Protein AF-A0A949XFU9-F1 (afdb_monomer_lite)

Sequence (135 aa):
MKSGKKKPRFNAGATTTGFVAQILEDKYSVMQNFADLHMNDIAELLTIGMAESVESLMQGAPPSLKPFGQPESEIGQLFRTYLDQSEIRQTGQPGVPTEAALKGVNHRLKNKRGPVRPDFIDTGLYQASFRAWID

pLDDT: mean 85.82, std 14.59, range [39.97, 96.81]

Radius of gyration: 18.94 Å; chains: 1; bounding box: 59×38×50 Å

Secondary structure (DSSP, 8-state):
------PPP---S---HHHHHHHHHHHH-HHHHHHHHHHHHHHHHHHHHHHHHHHHHHTTPPPPS-TTHHHHHHHHHHHHHHHHTTGGGGGT-TT-S-HHHHTT--TTSSS---S---TT-SSSHHHHH--S---

Structure (mmCIF, N/CA/C/O backbone):
data_AF-A0A949XFU9-F1
#
_entry.id   AF-A0A949XFU9-F1
#
loop_
_atom_site.group_PDB
_atom_site.id
_atom_site.type_symbol
_atom_site.label_atom_id
_atom_site.label_alt_id
_atom_site.label_comp_id
_atom_site.label_asym_id
_atom_site.label_entity_id
_atom_site.label_seq_id
_atom_site.pdbx_PDB_ins_code
_atom_site.Cartn_x
_atom_site.Cartn_y
_atom_site.Cartn_z
_atom_site.occupancy
_atom_site.B_iso_or_equiv
_atom_site.auth_seq_id
_atom_site.auth_comp_id
_atom_site.auth_asym_id
_atom_site.auth_atom_id
_atom_site.pdbx_PDB_model_num
ATOM 1 N N . MET A 1 1 ? -31.786 -27.684 3.731 1.00 39.97 1 MET A N 1
ATOM 2 C CA . MET A 1 1 ? -30.564 -28.054 4.483 1.00 39.97 1 MET A CA 1
ATOM 3 C C . MET A 1 1 ? -29.595 -26.879 4.422 1.00 39.97 1 MET A C 1
ATOM 5 O O . MET A 1 1 ? -29.191 -26.505 3.330 1.00 39.97 1 MET A O 1
ATOM 9 N N . LYS A 1 2 ? -29.302 -26.215 5.549 1.00 40.72 2 LYS A N 1
ATOM 10 C CA . LYS A 1 2 ? -28.376 -25.069 5.585 1.00 40.72 2 LYS A CA 1
ATOM 11 C C . LYS A 1 2 ? -26.941 -25.599 5.631 1.00 40.72 2 LYS A C 1
ATOM 13 O O . LYS A 1 2 ? -26.508 -26.100 6.663 1.00 40.72 2 LYS A O 1
ATOM 18 N N . SER A 1 3 ? -26.228 -25.515 4.509 1.00 43.75 3 SER A N 1
ATOM 19 C CA . SER A 1 3 ? -24.787 -25.776 4.449 1.00 43.75 3 SER A CA 1
ATOM 20 C C . SER A 1 3 ? -24.060 -24.641 5.173 1.00 43.75 3 SER A C 1
ATOM 22 O O . SER A 1 3 ? -23.903 -23.538 4.650 1.00 43.75 3 SER A O 1
ATOM 24 N N . GLY A 1 4 ? -23.698 -24.879 6.433 1.00 43.66 4 GLY A N 1
ATOM 25 C CA . GLY A 1 4 ? -22.852 -23.975 7.197 1.00 43.66 4 GLY A CA 1
ATOM 26 C C . GLY A 1 4 ? -21.443 -24.009 6.619 1.00 43.66 4 GLY A C 1
ATOM 27 O O . GLY A 1 4 ? -20.730 -24.995 6.803 1.00 43.66 4 GLY A O 1
ATOM 28 N N . LYS A 1 5 ? -21.043 -22.936 5.926 1.00 48.84 5 LYS A N 1
ATOM 29 C CA . LYS A 1 5 ? -19.648 -22.701 5.532 1.00 48.84 5 LYS A CA 1
ATOM 30 C C . LYS A 1 5 ? -18.775 -22.858 6.782 1.00 48.84 5 LYS A C 1
ATOM 32 O O . LYS A 1 5 ? -18.916 -22.094 7.739 1.00 48.84 5 LYS A O 1
ATOM 37 N N . LYS A 1 6 ? -17.927 -23.892 6.808 1.00 45.38 6 LYS A N 1
ATOM 38 C CA . LYS A 1 6 ? -16.999 -24.152 7.914 1.00 45.38 6 LYS A CA 1
ATOM 39 C C . LYS A 1 6 ? -16.079 -22.940 8.050 1.00 45.38 6 LYS A C 1
ATOM 41 O O . LYS A 1 6 ? -15.294 -22.663 7.151 1.00 45.38 6 LYS A O 1
ATOM 46 N N . LYS A 1 7 ? -16.190 -22.220 9.171 1.00 54.06 7 LYS A N 1
ATOM 47 C CA . LYS A 1 7 ? -15.216 -21.192 9.555 1.00 54.06 7 LYS A CA 1
ATOM 48 C C . LYS A 1 7 ? -13.837 -21.864 9.660 1.00 54.06 7 LYS A C 1
ATOM 50 O O . LYS A 1 7 ? -13.769 -22.942 10.263 1.00 54.06 7 LYS A O 1
ATOM 55 N N . PRO A 1 8 ? -12.770 -21.290 9.081 1.00 49.25 8 PRO A N 1
ATOM 56 C CA . PRO A 1 8 ? -11.442 -21.884 9.166 1.00 49.25 8 PRO A CA 1
ATOM 57 C C . PRO A 1 8 ? -11.036 -22.027 10.639 1.00 49.25 8 PRO A C 1
ATOM 59 O O . PRO A 1 8 ? -11.244 -21.123 11.451 1.00 49.25 8 PRO A O 1
ATOM 62 N N . ARG A 1 9 ? -10.535 -23.214 10.997 1.00 49.28 9 ARG A N 1
ATOM 63 C CA . ARG A 1 9 ? -10.075 -23.537 12.351 1.00 49.28 9 ARG A CA 1
ATOM 64 C C . ARG A 1 9 ? -8.777 -22.777 12.623 1.00 49.28 9 ARG A C 1
ATOM 66 O O . ARG A 1 9 ? -7.814 -22.924 11.880 1.00 49.28 9 ARG A O 1
ATOM 73 N N . PHE A 1 10 ? -8.765 -21.988 13.694 1.00 52.62 10 PHE A N 1
ATOM 74 C CA . PHE A 1 10 ? -7.577 -21.308 14.201 1.00 52.62 10 PHE A CA 1
ATOM 75 C C . PHE A 1 10 ? -6.601 -22.345 14.771 1.00 52.62 10 PHE A C 1
ATOM 77 O O . PHE A 1 10 ? -6.808 -22.838 15.877 1.00 52.62 10 PHE A O 1
ATOM 84 N N . ASN A 1 11 ? -5.545 -22.679 14.029 1.00 47.88 11 ASN A N 1
ATOM 85 C CA . ASN A 1 11 ? -4.364 -23.297 14.621 1.00 47.88 11 ASN A CA 1
ATOM 86 C C . ASN A 1 11 ? -3.481 -22.176 15.167 1.00 47.88 11 ASN A C 1
ATOM 88 O O . ASN A 1 11 ? -3.058 -21.301 14.418 1.00 47.88 11 ASN A O 1
ATOM 92 N N . ALA A 1 12 ? -3.208 -22.213 16.470 1.00 45.56 12 ALA A N 1
ATOM 93 C CA . ALA A 1 12 ? -2.303 -21.309 17.176 1.00 45.56 12 ALA A CA 1
ATOM 94 C C . ALA A 1 12 ? -0.821 -21.597 16.841 1.00 45.56 12 ALA A C 1
ATOM 96 O O . ALA A 1 12 ? 0.011 -21.750 17.730 1.00 45.56 12 ALA A O 1
ATOM 97 N N . GLY A 1 13 ? -0.495 -21.713 15.552 1.00 46.84 13 GLY A N 1
ATOM 98 C CA . GLY A 1 13 ? 0.863 -21.532 15.045 1.00 46.84 13 GLY A CA 1
ATOM 99 C C . GLY A 1 13 ? 1.064 -20.041 14.800 1.00 46.84 13 GLY A C 1
ATOM 100 O O . GLY A 1 13 ? 0.134 -19.388 14.334 1.00 46.84 13 GLY A O 1
ATOM 101 N N . ALA A 1 14 ? 2.220 -19.497 15.187 1.00 56.22 14 ALA A N 1
ATOM 102 C CA . ALA A 1 14 ? 2.518 -18.064 15.179 1.00 56.22 14 ALA A CA 1
ATOM 103 C C . ALA A 1 14 ? 1.903 -17.347 13.965 1.00 56.22 14 ALA A C 1
ATOM 105 O O . ALA A 1 14 ? 2.253 -17.646 12.827 1.00 56.22 14 ALA A O 1
ATOM 106 N N . THR A 1 15 ? 0.966 -16.430 14.215 1.00 70.56 15 THR A N 1
ATOM 107 C CA . THR A 1 15 ? 0.339 -15.592 13.190 1.00 70.56 15 THR A CA 1
ATOM 108 C C . THR A 1 15 ? 1.436 -14.862 12.415 1.00 70.56 15 THR A C 1
ATOM 110 O O . THR A 1 15 ? 1.989 -13.876 12.901 1.00 70.56 15 THR A O 1
ATOM 113 N N . THR A 1 16 ? 1.800 -15.373 11.238 1.00 85.50 16 THR A N 1
ATOM 114 C CA . THR A 1 16 ? 2.821 -14.759 10.387 1.00 85.50 16 THR A CA 1
ATOM 115 C C . THR A 1 16 ? 2.231 -13.563 9.651 1.00 85.50 16 THR A C 1
ATOM 117 O O . THR A 1 16 ? 1.020 -13.475 9.442 1.00 85.50 16 THR A O 1
ATOM 120 N N . THR A 1 17 ? 3.082 -12.638 9.215 1.00 85.38 17 THR A N 1
ATOM 121 C CA . THR A 1 17 ? 2.664 -11.499 8.385 1.00 85.38 17 THR A CA 1
ATOM 122 C C . THR A 1 17 ? 2.014 -11.943 7.079 1.00 85.38 17 THR A C 1
ATOM 124 O O . THR A 1 17 ? 1.006 -11.362 6.690 1.00 85.38 17 THR A O 1
ATOM 127 N N . GLY A 1 18 ? 2.504 -13.024 6.465 1.00 85.62 18 GLY A N 1
ATOM 128 C CA . GLY A 1 18 ? 1.859 -13.639 5.301 1.00 85.62 18 GLY A CA 1
ATOM 129 C C . GLY A 1 18 ? 0.458 -14.184 5.606 1.00 85.62 18 GLY A C 1
ATOM 130 O O . GLY A 1 18 ? -0.473 -13.954 4.842 1.00 85.62 18 GLY A O 1
ATOM 1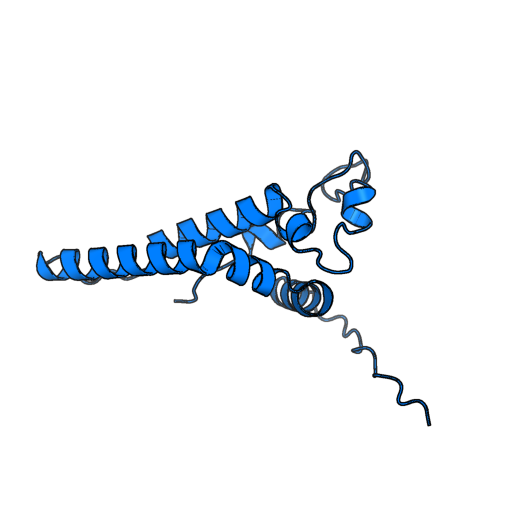31 N N . PHE A 1 19 ? 0.261 -14.834 6.758 1.00 86.94 19 PHE A N 1
ATOM 132 C CA . PHE A 1 19 ? -1.067 -15.314 7.157 1.00 86.94 19 PHE A CA 1
ATOM 133 C C . PHE A 1 19 ? -2.044 -14.162 7.435 1.00 86.94 19 PHE A C 1
ATOM 135 O O . PHE A 1 19 ? -3.217 -14.236 7.072 1.00 86.94 19 PHE A O 1
ATOM 142 N N . VAL A 1 20 ? -1.564 -13.069 8.037 1.00 86.88 20 VAL A N 1
ATOM 143 C CA . VAL A 1 20 ? -2.363 -11.844 8.198 1.00 86.88 20 VAL A CA 1
ATOM 144 C C . VAL A 1 20 ? -2.732 -11.256 6.841 1.00 86.88 20 VAL A C 1
ATOM 146 O O . VAL A 1 20 ? -3.892 -10.899 6.655 1.00 86.88 20 VAL A O 1
ATOM 149 N N . ALA A 1 21 ? -1.791 -11.195 5.895 1.00 89.12 21 ALA A N 1
ATOM 150 C CA . ALA A 1 21 ? -2.059 -10.714 4.543 1.00 89.12 21 ALA A CA 1
ATOM 151 C C . ALA A 1 21 ? -3.171 -11.530 3.868 1.00 89.12 21 ALA A C 1
ATOM 153 O O . ALA A 1 21 ? -4.111 -10.938 3.350 1.00 89.12 21 ALA A O 1
ATOM 154 N N . GLN A 1 22 ? -3.147 -12.863 3.989 1.00 91.50 22 GLN A N 1
ATOM 155 C CA . GLN A 1 22 ? -4.223 -13.714 3.469 1.00 91.50 22 GLN A CA 1
ATOM 156 C C . GLN A 1 22 ? -5.581 -13.390 4.108 1.00 91.50 22 GLN A C 1
ATOM 158 O O . GLN A 1 22 ? -6.581 -13.271 3.411 1.00 91.50 22 GLN A O 1
ATOM 163 N N . ILE A 1 23 ? -5.633 -13.196 5.431 1.00 91.88 23 ILE A N 1
ATOM 164 C CA . ILE A 1 23 ? -6.881 -12.822 6.118 1.00 91.88 23 ILE A CA 1
ATOM 165 C C . ILE A 1 23 ? -7.406 -11.471 5.623 1.00 91.88 23 ILE A C 1
ATOM 167 O O . ILE A 1 23 ? -8.622 -11.286 5.526 1.00 91.88 23 ILE A O 1
ATOM 171 N N . LEU A 1 24 ? -6.510 -10.509 5.401 1.00 92.75 24 LEU A N 1
ATOM 172 C CA . LEU A 1 24 ? -6.880 -9.186 4.911 1.00 92.75 24 LEU A CA 1
ATOM 173 C C . LEU A 1 24 ? -7.379 -9.254 3.470 1.00 92.75 24 LEU A C 1
ATOM 175 O O . LEU A 1 24 ? -8.380 -8.612 3.161 1.00 92.75 24 LEU A O 1
ATOM 179 N N . GLU A 1 25 ? -6.756 -10.078 2.636 1.00 93.69 25 GLU A N 1
ATOM 180 C CA . GLU A 1 25 ? -7.193 -10.313 1.264 1.00 93.69 25 GLU A CA 1
ATOM 181 C C . GLU A 1 25 ? -8.567 -10.991 1.213 1.00 93.69 25 GLU A C 1
ATOM 183 O O . GLU A 1 25 ? -9.492 -10.469 0.599 1.00 93.69 25 GLU A O 1
ATOM 188 N N . ASP A 1 26 ? -8.764 -12.074 1.966 1.00 94.19 26 ASP A N 1
ATOM 189 C CA . ASP A 1 26 ? -10.032 -12.815 1.984 1.00 94.19 26 ASP A CA 1
ATOM 190 C C . ASP A 1 26 ? -11.223 -11.965 2.466 1.00 94.19 26 ASP A C 1
ATOM 192 O O . ASP A 1 26 ? -12.378 -12.251 2.141 1.00 94.19 26 ASP A O 1
ATOM 196 N N . LYS A 1 27 ? -10.968 -10.960 3.314 1.00 93.88 27 LYS A N 1
ATOM 197 C CA . LYS A 1 27 ? -12.016 -10.138 3.940 1.00 93.88 27 LYS A CA 1
ATOM 198 C C . LYS A 1 27 ? -12.239 -8.801 3.258 1.00 93.88 27 LYS A C 1
ATOM 200 O O . LYS A 1 27 ? -13.374 -8.330 3.227 1.00 93.88 27 LYS A O 1
ATOM 205 N N . TYR A 1 28 ? -11.165 -8.172 2.807 1.00 95.56 28 TYR A N 1
ATOM 206 C CA . TYR A 1 28 ? -11.175 -6.788 2.351 1.00 95.56 28 TYR A CA 1
ATOM 207 C C . TYR A 1 28 ? -10.501 -6.616 0.993 1.00 95.56 28 TYR A C 1
ATOM 209 O O . TYR A 1 28 ? -10.448 -5.494 0.508 1.00 95.56 28 TYR A O 1
ATOM 217 N N . SER A 1 29 ? -9.976 -7.686 0.394 1.00 95.50 29 SER A N 1
ATOM 218 C CA . SER A 1 29 ? -9.350 -7.651 -0.928 1.00 95.50 29 SER A CA 1
ATOM 219 C C . SER A 1 29 ? -8.305 -6.535 -1.048 1.00 95.50 29 SER A C 1
ATOM 221 O O . SER A 1 29 ? -8.305 -5.766 -2.005 1.00 95.50 29 SER A O 1
ATOM 223 N N . VAL A 1 30 ? -7.485 -6.351 -0.004 1.00 94.94 30 VAL A N 1
ATOM 224 C CA . VAL A 1 30 ? -6.619 -5.169 0.141 1.00 94.94 30 VAL A CA 1
ATOM 225 C C . VAL A 1 30 ? -5.603 -5.078 -0.992 1.00 94.94 30 VAL A C 1
ATOM 227 O O . VAL A 1 30 ? -5.384 -3.979 -1.504 1.00 94.94 30 VAL A O 1
ATOM 230 N N . MET A 1 31 ? -4.995 -6.207 -1.365 1.00 93.06 31 MET A N 1
ATOM 231 C CA . MET A 1 31 ? -4.004 -6.276 -2.437 1.00 93.06 31 MET A CA 1
ATOM 232 C C . MET A 1 31 ? -4.667 -6.200 -3.805 1.00 93.06 31 MET A C 1
ATOM 234 O O . MET A 1 31 ? -4.140 -5.511 -4.670 1.00 93.06 31 MET A O 1
ATOM 238 N N . GLN A 1 32 ? -5.823 -6.844 -3.994 1.00 94.44 32 GLN A N 1
ATOM 239 C CA . GLN A 1 32 ? -6.575 -6.729 -5.245 1.00 94.44 32 GLN A CA 1
ATOM 240 C C . GLN A 1 32 ? -6.976 -5.273 -5.517 1.00 94.44 32 GLN A C 1
ATOM 242 O O . GLN A 1 32 ? -6.683 -4.754 -6.584 1.00 94.44 32 GLN A O 1
ATOM 247 N N . ASN A 1 33 ? -7.557 -4.583 -4.529 1.00 96.62 33 ASN A N 1
ATOM 248 C CA . ASN A 1 33 ? -7.923 -3.170 -4.665 1.00 96.62 33 ASN A CA 1
ATOM 249 C C . ASN A 1 33 ? -6.699 -2.283 -4.943 1.00 96.62 33 ASN A C 1
ATOM 251 O O . ASN A 1 33 ? -6.776 -1.378 -5.766 1.00 96.62 33 ASN A O 1
ATOM 255 N N . PHE A 1 34 ? -5.565 -2.551 -4.286 1.00 96.31 34 PHE A N 1
ATOM 256 C CA . PHE A 1 34 ? -4.312 -1.850 -4.573 1.00 96.31 34 PHE A CA 1
ATOM 257 C C . PHE A 1 34 ? -3.866 -2.063 -6.025 1.00 96.31 34 PHE A C 1
ATOM 259 O O . PHE A 1 34 ? -3.569 -1.097 -6.725 1.00 96.31 34 PHE A O 1
ATOM 266 N N . ALA A 1 35 ? -3.839 -3.319 -6.475 1.00 94.50 35 ALA A N 1
ATOM 267 C CA . ALA A 1 35 ? -3.437 -3.667 -7.828 1.00 94.50 35 ALA A CA 1
ATOM 268 C C . ALA A 1 35 ? -4.374 -3.038 -8.862 1.00 94.50 35 ALA A C 1
ATOM 270 O O . ALA A 1 35 ? -3.890 -2.486 -9.837 1.00 94.50 35 ALA A O 1
ATOM 271 N N . ASP A 1 36 ? -5.686 -3.059 -8.636 1.00 95.56 36 ASP A N 1
ATOM 272 C CA . ASP A 1 36 ? -6.665 -2.483 -9.560 1.00 95.56 36 ASP A CA 1
ATOM 273 C C . ASP A 1 36 ? -6.536 -0.957 -9.670 1.00 95.56 36 ASP A C 1
ATOM 275 O O . ASP A 1 36 ? -6.643 -0.410 -10.768 1.00 95.56 36 ASP A O 1
ATOM 279 N N . LEU A 1 37 ? -6.272 -0.267 -8.555 1.00 96.31 37 LEU A N 1
ATOM 280 C CA . LEU A 1 37 ? -6.106 1.189 -8.538 1.00 96.31 37 LEU A CA 1
ATOM 281 C C . LEU A 1 37 ? -4.788 1.645 -9.173 1.00 96.31 37 LEU A C 1
ATOM 283 O O . LEU A 1 37 ? -4.776 2.654 -9.875 1.00 96.31 37 LEU A O 1
ATOM 287 N N . HIS A 1 38 ? -3.702 0.899 -8.960 1.00 96.62 38 HIS A N 1
ATOM 288 C CA . HIS A 1 38 ? -2.354 1.285 -9.391 1.00 96.62 38 HIS A CA 1
ATOM 289 C C . HIS A 1 38 ? -1.792 0.420 -10.521 1.00 96.62 38 HIS A C 1
ATOM 291 O O . HIS A 1 38 ? -0.594 0.476 -10.788 1.00 96.62 38 HIS A O 1
ATOM 297 N N . MET A 1 39 ? -2.613 -0.382 -11.209 1.00 94.75 39 MET A N 1
ATOM 298 C CA . MET A 1 39 ? -2.133 -1.305 -12.251 1.00 94.75 39 MET A CA 1
ATOM 299 C C . MET A 1 39 ? -1.318 -0.577 -13.322 1.00 94.75 39 MET A C 1
ATOM 301 O O . MET A 1 39 ? -0.281 -1.071 -13.755 1.00 94.75 39 MET A O 1
ATOM 305 N N . ASN A 1 40 ? -1.785 0.605 -13.732 1.00 96.38 40 ASN A N 1
ATOM 306 C CA . ASN A 1 40 ? -1.114 1.409 -14.748 1.00 96.38 40 ASN A CA 1
ATOM 307 C C . ASN A 1 40 ? 0.238 1.926 -14.243 1.00 96.38 40 ASN A C 1
ATOM 309 O O . ASN A 1 40 ? 1.232 1.764 -14.944 1.00 96.38 40 ASN A O 1
ATOM 313 N N . ASP A 1 41 ? 0.288 2.455 -13.016 1.00 96.06 41 ASP A N 1
ATOM 314 C CA . ASP A 1 41 ? 1.527 2.937 -12.395 1.00 96.06 41 ASP A CA 1
ATOM 315 C C . ASP A 1 41 ? 2.539 1.789 -12.255 1.00 96.06 41 ASP A C 1
ATOM 317 O O . ASP A 1 41 ? 3.704 1.914 -12.620 1.00 96.06 41 ASP A O 1
ATOM 321 N N . ILE A 1 42 ? 2.083 0.625 -11.782 1.00 94.31 42 ILE A N 1
ATOM 322 C CA . ILE A 1 42 ? 2.910 -0.578 -11.633 1.00 94.31 42 ILE A CA 1
ATOM 323 C C . ILE A 1 42 ? 3.455 -1.027 -12.995 1.00 94.31 42 ILE A C 1
ATOM 325 O O . ILE A 1 42 ? 4.644 -1.330 -13.114 1.00 94.31 42 ILE A O 1
ATOM 329 N N . ALA A 1 43 ? 2.607 -1.073 -14.025 1.00 93.75 43 ALA A N 1
ATOM 330 C CA . ALA A 1 43 ? 3.013 -1.474 -15.367 1.00 93.75 43 ALA A CA 1
ATOM 331 C C . ALA A 1 43 ? 4.039 -0.504 -15.970 1.00 93.75 43 ALA A C 1
ATOM 333 O O . ALA A 1 43 ? 5.01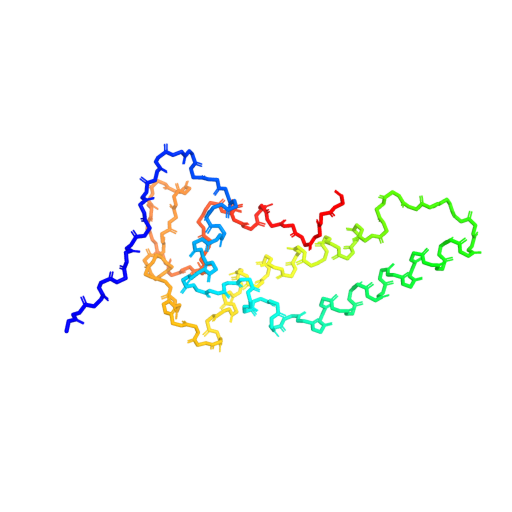0 -0.950 -16.587 1.00 93.75 43 ALA A O 1
ATOM 334 N N . GLU A 1 44 ? 3.855 0.801 -15.772 1.00 94.81 44 GLU A N 1
ATOM 335 C CA . GLU A 1 44 ? 4.797 1.827 -16.218 1.00 94.81 44 GLU A CA 1
ATOM 336 C C . GLU A 1 44 ? 6.153 1.677 -15.518 1.00 94.81 44 GLU A C 1
ATOM 338 O O . GLU A 1 44 ? 7.176 1.571 -16.195 1.00 94.81 44 GLU A O 1
ATOM 343 N N . LEU A 1 45 ? 6.162 1.548 -14.188 1.00 93.88 45 LEU A N 1
ATOM 344 C CA . LEU A 1 45 ? 7.382 1.350 -13.399 1.00 93.88 45 LEU A CA 1
ATOM 345 C C . LEU A 1 45 ? 8.174 0.116 -13.843 1.00 93.88 45 LEU A C 1
ATOM 347 O O . LEU A 1 45 ? 9.393 0.176 -14.016 1.00 93.88 45 LEU A O 1
ATOM 351 N N . LEU A 1 46 ? 7.487 -1.006 -14.063 1.00 91.44 46 LEU A N 1
ATOM 352 C CA . LEU A 1 46 ? 8.123 -2.233 -14.545 1.00 91.44 46 LEU A CA 1
ATOM 353 C C . LEU A 1 46 ? 8.647 -2.083 -15.979 1.00 91.44 46 LEU A C 1
ATOM 355 O O . LEU A 1 46 ? 9.726 -2.588 -16.290 1.00 91.44 46 LEU A O 1
ATOM 359 N N . THR A 1 47 ? 7.913 -1.377 -16.843 1.00 92.19 47 THR A N 1
ATOM 360 C CA . THR A 1 47 ? 8.321 -1.129 -18.235 1.00 92.19 47 THR A CA 1
ATOM 361 C C . THR A 1 47 ? 9.579 -0.269 -18.296 1.00 92.19 47 THR A C 1
ATOM 363 O O . THR A 1 47 ? 10.518 -0.618 -19.014 1.00 92.19 47 THR A O 1
ATOM 366 N N . ILE A 1 48 ? 9.625 0.816 -17.517 1.00 90.44 48 ILE A N 1
ATOM 367 C CA . ILE A 1 48 ? 10.793 1.700 -17.415 1.00 90.44 48 ILE A CA 1
ATOM 368 C C . ILE A 1 48 ? 11.993 0.914 -16.888 1.00 90.44 48 ILE A C 1
ATOM 370 O O . ILE A 1 48 ? 13.027 0.877 -17.552 1.00 90.44 48 ILE A O 1
ATOM 374 N N . GLY A 1 49 ? 11.839 0.193 -15.772 1.00 89.56 49 GLY A N 1
ATOM 375 C CA . GLY A 1 49 ? 12.938 -0.593 -15.208 1.00 89.56 49 GLY A CA 1
ATOM 376 C C . GLY A 1 49 ? 13.467 -1.663 -16.168 1.00 89.56 49 GLY A C 1
ATOM 377 O O . GLY A 1 49 ? 14.676 -1.877 -16.266 1.00 89.56 49 GLY A O 1
ATOM 378 N N . MET A 1 50 ? 12.586 -2.299 -16.947 1.00 88.62 50 MET A N 1
ATOM 379 C CA . MET A 1 50 ? 13.009 -3.234 -17.989 1.00 88.62 50 MET A CA 1
ATOM 380 C C . MET A 1 50 ? 13.800 -2.526 -19.096 1.00 88.62 50 MET A C 1
ATOM 382 O O . MET A 1 50 ? 14.870 -3.012 -19.467 1.00 88.62 50 MET A O 1
ATOM 386 N N . ALA A 1 51 ? 13.318 -1.388 -19.602 1.00 90.19 51 ALA A N 1
ATOM 387 C CA . ALA A 1 51 ? 14.008 -0.621 -20.637 1.00 90.19 51 ALA A CA 1
ATOM 388 C C . ALA A 1 51 ? 15.399 -0.154 -20.174 1.00 90.19 51 ALA A C 1
ATOM 390 O O . ALA A 1 51 ? 16.381 -0.375 -20.883 1.00 90.19 51 ALA A O 1
ATOM 391 N N . GLU A 1 52 ? 15.499 0.387 -18.960 1.00 88.69 52 GLU A N 1
ATOM 392 C CA . GLU A 1 52 ? 16.762 0.822 -18.350 1.00 88.69 52 GLU A CA 1
ATOM 393 C C . GLU A 1 52 ? 17.740 -0.344 -18.155 1.00 88.69 52 GLU A C 1
ATOM 395 O O . GLU A 1 52 ? 18.943 -0.214 -18.412 1.00 88.69 52 GLU A O 1
ATOM 400 N N . SER A 1 53 ? 17.233 -1.513 -17.744 1.00 87.44 53 SER A N 1
ATOM 401 C CA . SER A 1 53 ? 18.061 -2.714 -17.593 1.00 87.44 53 SER A CA 1
ATOM 402 C C . SER A 1 53 ? 18.646 -3.178 -18.933 1.00 87.44 53 SER A C 1
ATOM 404 O O . SER A 1 53 ? 19.826 -3.530 -19.005 1.00 87.44 53 SER A O 1
ATOM 406 N N . VAL A 1 54 ? 17.852 -3.126 -20.008 1.00 89.19 54 VAL A N 1
ATOM 407 C CA . VAL A 1 54 ? 18.285 -3.493 -21.361 1.00 89.19 54 VAL A CA 1
ATOM 408 C C . VAL A 1 54 ? 19.278 -2.469 -21.901 1.00 89.19 54 VAL A C 1
ATOM 410 O O . VAL A 1 54 ? 20.318 -2.859 -22.429 1.00 89.19 54 VAL A O 1
ATOM 413 N N . GL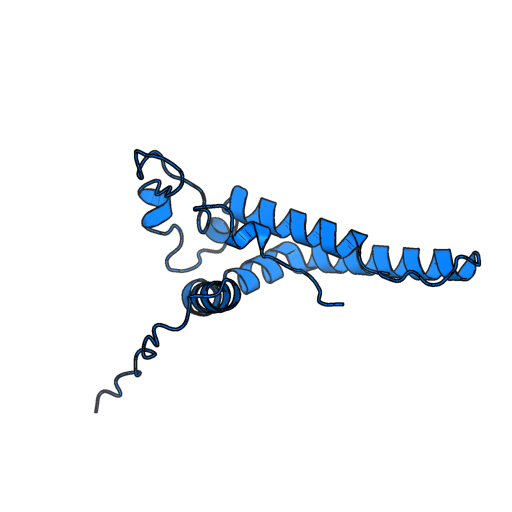U A 1 55 ? 19.008 -1.175 -21.735 1.00 89.44 55 GLU A N 1
ATOM 414 C CA . GLU A 1 55 ? 19.916 -0.110 -22.160 1.00 89.44 55 GLU A CA 1
ATOM 415 C C . GLU A 1 55 ? 21.281 -0.230 -21.469 1.00 89.44 55 GLU A C 1
ATOM 417 O O . GLU A 1 55 ? 22.317 -0.207 -22.137 1.00 89.44 55 GLU A O 1
ATOM 422 N N . SER A 1 56 ? 21.294 -0.453 -20.154 1.00 89.38 56 SER A N 1
ATOM 423 C CA . SER A 1 56 ? 22.530 -0.637 -19.385 1.00 89.38 56 SER A CA 1
ATOM 424 C C . SER A 1 56 ? 23.351 -1.824 -19.902 1.00 89.38 56 SER A C 1
ATOM 426 O O . SER A 1 56 ? 24.566 -1.716 -20.086 1.00 89.38 56 SER A O 1
ATOM 428 N N . LEU A 1 57 ? 22.689 -2.948 -20.199 1.00 89.94 57 LEU A N 1
ATOM 429 C CA . LEU A 1 57 ? 23.328 -4.123 -20.802 1.00 89.94 57 LEU A CA 1
ATOM 430 C C . LEU A 1 57 ? 23.907 -3.812 -22.189 1.00 89.94 57 LEU A C 1
ATOM 432 O O . LEU A 1 57 ? 25.030 -4.218 -22.491 1.00 89.94 57 LEU A O 1
ATOM 436 N N . MET A 1 58 ? 23.178 -3.067 -23.025 1.00 90.88 58 MET A N 1
ATOM 437 C CA . MET A 1 58 ? 23.647 -2.652 -24.354 1.00 90.88 58 MET A CA 1
ATOM 438 C C . MET A 1 58 ? 24.854 -1.710 -24.286 1.00 90.88 58 MET A C 1
ATOM 440 O O . MET A 1 58 ? 25.712 -1.750 -25.168 1.00 90.88 58 MET A O 1
ATOM 444 N N . GLN A 1 59 ? 24.956 -0.902 -23.230 1.00 92.75 59 GLN A N 1
ATOM 445 C CA . GLN A 1 59 ? 26.110 -0.042 -22.955 1.00 92.75 59 GLN A CA 1
ATOM 446 C C . GLN A 1 59 ? 27.313 -0.811 -22.369 1.00 92.75 59 GLN A C 1
ATOM 448 O O . GLN A 1 59 ? 28.361 -0.218 -22.111 1.00 92.75 59 GLN A O 1
ATOM 453 N N . GLY A 1 60 ? 27.197 -2.131 -22.186 1.00 89.75 60 GLY A N 1
ATOM 454 C CA . GLY A 1 60 ? 28.271 -2.991 -21.689 1.00 89.75 60 GLY A CA 1
ATOM 455 C C . GLY A 1 60 ? 28.375 -3.048 -20.165 1.00 89.75 60 GLY A C 1
ATOM 456 O O . GLY A 1 60 ? 29.387 -3.531 -19.649 1.00 89.75 60 GLY A O 1
ATOM 457 N N . ALA A 1 61 ? 27.360 -2.576 -19.432 1.00 87.38 61 ALA A N 1
ATOM 458 C CA . ALA A 1 61 ? 27.301 -2.779 -17.991 1.00 87.38 61 ALA A CA 1
ATOM 459 C C . ALA A 1 61 ? 27.155 -4.281 -17.670 1.00 87.38 61 ALA A C 1
ATOM 461 O O . ALA A 1 61 ? 26.496 -5.018 -18.413 1.00 87.38 61 ALA A O 1
ATOM 462 N N . PRO A 1 62 ? 27.749 -4.767 -16.566 1.00 83.69 62 PRO A N 1
ATOM 463 C CA . PRO A 1 62 ? 27.515 -6.133 -16.120 1.00 83.69 62 PRO A CA 1
ATOM 464 C C . PRO A 1 62 ? 26.023 -6.342 -15.793 1.00 83.69 62 PRO A C 1
ATOM 466 O O . PRO A 1 62 ? 25.368 -5.400 -15.339 1.00 83.69 62 PRO A O 1
ATOM 469 N N . PRO A 1 63 ? 25.476 -7.561 -15.971 1.00 76.75 63 PRO A N 1
ATOM 470 C CA . PRO A 1 63 ? 24.097 -7.854 -15.600 1.00 76.75 63 PRO A CA 1
ATOM 471 C C . PRO A 1 63 ? 23.837 -7.505 -14.135 1.00 76.75 63 PRO A C 1
ATOM 473 O O . PRO A 1 63 ? 24.568 -7.949 -13.246 1.00 76.75 63 PRO A O 1
ATOM 476 N N . SER A 1 64 ? 22.796 -6.709 -13.880 1.00 75.62 64 SER A N 1
ATOM 477 C CA . SER A 1 64 ? 22.382 -6.395 -12.514 1.00 75.62 64 SER A CA 1
ATOM 478 C C . SER A 1 64 ? 21.900 -7.662 -11.809 1.00 75.62 64 SER A C 1
ATOM 480 O O . SER A 1 64 ? 21.137 -8.443 -12.373 1.00 75.62 64 SER A O 1
ATOM 482 N N . LEU A 1 65 ? 22.295 -7.833 -10.544 1.00 72.75 65 LEU A N 1
ATOM 483 C CA . LEU A 1 65 ? 21.749 -8.878 -9.671 1.00 72.75 65 LEU A CA 1
ATOM 484 C C . LEU A 1 65 ? 20.266 -8.640 -9.335 1.00 72.75 65 LEU A C 1
ATOM 486 O O . LEU A 1 65 ? 19.599 -9.567 -8.892 1.00 72.75 65 LEU A O 1
ATOM 490 N N . LYS A 1 66 ? 19.774 -7.405 -9.513 1.00 78.56 66 LYS A N 1
ATOM 491 C CA . LYS A 1 66 ? 18.394 -6.981 -9.235 1.00 78.56 66 LYS A CA 1
ATOM 492 C C . LYS A 1 66 ? 17.909 -6.028 -10.333 1.00 78.56 66 LYS A C 1
ATOM 494 O O . LYS A 1 66 ? 17.896 -4.814 -10.114 1.00 78.56 66 LYS A O 1
ATOM 499 N N . PRO A 1 67 ? 17.555 -6.528 -11.529 1.00 74.06 67 PRO A N 1
ATOM 500 C CA . PRO A 1 67 ? 17.111 -5.679 -12.638 1.00 74.06 67 PRO A CA 1
ATOM 501 C C . PRO A 1 67 ? 15.834 -4.886 -12.311 1.00 74.06 67 PRO A C 1
ATOM 503 O O . PRO A 1 67 ? 15.628 -3.821 -12.877 1.00 74.06 67 PRO A O 1
ATOM 506 N N . PHE A 1 68 ? 15.025 -5.354 -11.354 1.00 81.62 68 PHE A N 1
ATOM 507 C CA . PHE A 1 68 ? 13.785 -4.700 -10.926 1.00 81.62 68 PHE A CA 1
ATOM 508 C C . PHE A 1 68 ? 13.874 -4.028 -9.550 1.00 81.62 68 PHE A C 1
ATOM 510 O O . PHE A 1 68 ? 12.862 -3.575 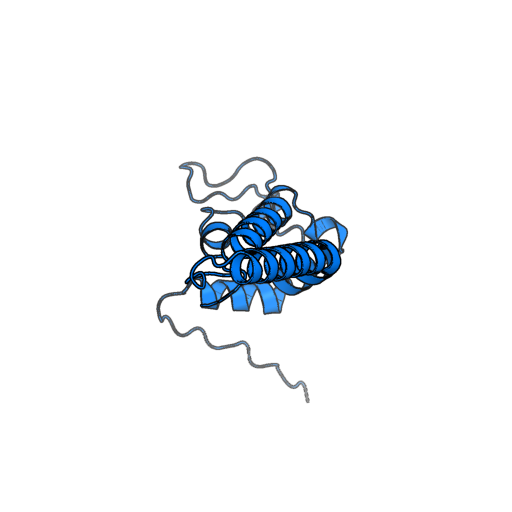-9.023 1.00 81.62 68 PHE A O 1
ATOM 517 N N . GLY A 1 69 ? 15.074 -3.890 -8.971 1.00 85.25 69 GLY A N 1
ATOM 518 C CA . GLY A 1 69 ? 15.221 -3.393 -7.597 1.00 85.25 69 GLY A CA 1
ATOM 519 C C . GLY A 1 69 ? 14.657 -1.982 -7.369 1.00 85.25 69 GLY A C 1
ATOM 520 O O . GLY A 1 69 ? 14.077 -1.716 -6.316 1.00 85.25 69 GLY A O 1
ATOM 521 N N . GLN A 1 70 ? 14.793 -1.083 -8.350 1.00 87.25 70 GLN A N 1
ATOM 522 C CA . GLN A 1 70 ? 14.199 0.256 -8.280 1.00 87.25 70 GLN A CA 1
ATOM 523 C C . GLN A 1 70 ? 12.665 0.215 -8.439 1.00 87.25 70 GLN A C 1
ATOM 525 O O . GLN A 1 70 ? 11.992 0.650 -7.500 1.00 87.25 70 GLN A O 1
ATOM 530 N N . PRO A 1 71 ? 12.093 -0.367 -9.517 1.00 90.56 71 PRO A N 1
ATOM 531 C CA . PRO A 1 71 ? 10.644 -0.545 -9.640 1.00 90.56 71 PRO A CA 1
ATOM 532 C C . PRO A 1 71 ? 9.998 -1.198 -8.413 1.00 90.56 71 PRO A C 1
ATOM 534 O O . PRO A 1 71 ? 8.968 -0.737 -7.933 1.00 90.56 71 PRO A O 1
ATOM 537 N N . GLU A 1 72 ? 10.621 -2.228 -7.837 1.00 90.69 72 GLU A N 1
ATOM 538 C CA . GLU A 1 72 ? 10.135 -2.882 -6.617 1.00 90.69 72 GLU A CA 1
ATOM 539 C C . GLU A 1 72 ? 10.042 -1.930 -5.422 1.00 90.69 72 GLU A C 1
ATOM 541 O O . GLU A 1 72 ? 9.075 -1.975 -4.653 1.00 90.69 72 GLU A O 1
ATOM 546 N N . SER A 1 73 ? 11.054 -1.077 -5.244 1.00 91.56 73 SER A N 1
ATOM 547 C CA . SER A 1 73 ? 11.073 -0.080 -4.175 1.00 91.56 73 SER A CA 1
ATOM 548 C C . SER A 1 73 ? 9.965 0.955 -4.370 1.00 91.56 73 SER A C 1
ATOM 550 O O . SER A 1 73 ? 9.290 1.322 -3.403 1.00 91.56 73 SER A O 1
ATOM 552 N N . GLU A 1 74 ? 9.749 1.389 -5.611 1.00 94.12 74 GLU A N 1
ATOM 553 C CA . GLU A 1 74 ? 8.721 2.366 -5.977 1.00 94.12 74 GLU A CA 1
ATOM 554 C C . GLU A 1 74 ? 7.306 1.791 -5.821 1.00 94.12 74 GLU A C 1
ATOM 556 O O . GLU A 1 74 ? 6.469 2.412 -5.166 1.00 94.12 74 GLU A O 1
ATOM 561 N N . ILE A 1 75 ? 7.059 0.553 -6.260 1.00 95.38 75 ILE A N 1
ATOM 562 C CA . ILE A 1 75 ? 5.793 -0.160 -6.006 1.00 95.38 75 ILE A CA 1
ATOM 563 C C . ILE A 1 75 ? 5.573 -0.342 -4.496 1.00 95.38 75 ILE A C 1
ATOM 565 O O . ILE A 1 75 ? 4.465 -0.164 -3.984 1.00 95.38 75 ILE A O 1
ATOM 569 N N . GLY A 1 76 ? 6.633 -0.649 -3.745 1.00 95.00 76 GLY A N 1
ATOM 570 C CA . GLY A 1 76 ? 6.576 -0.706 -2.286 1.00 95.00 76 GLY A CA 1
ATOM 571 C C . GLY A 1 76 ? 6.209 0.633 -1.643 1.00 95.00 76 GLY A C 1
ATOM 572 O O . GLY A 1 76 ? 5.531 0.652 -0.613 1.00 95.00 76 GLY A O 1
ATOM 573 N N . GLN A 1 77 ? 6.628 1.749 -2.236 1.00 95.44 77 GLN A N 1
ATOM 574 C CA . GLN A 1 77 ? 6.235 3.084 -1.799 1.00 95.44 77 GLN A CA 1
ATOM 575 C C . GLN A 1 77 ? 4.781 3.397 -2.170 1.00 95.44 77 GLN A C 1
ATOM 577 O O . GLN A 1 77 ? 4.059 3.904 -1.309 1.00 95.44 77 GLN A O 1
ATOM 582 N N . LEU A 1 78 ? 4.331 3.034 -3.376 1.00 96.56 78 LEU A N 1
ATOM 583 C CA . LEU A 1 78 ? 2.927 3.147 -3.791 1.00 96.56 78 LEU A CA 1
ATOM 584 C C . LEU A 1 78 ? 2.003 2.425 -2.806 1.00 96.56 78 LEU A C 1
ATOM 586 O O . LEU A 1 78 ? 1.054 3.022 -2.306 1.00 96.56 78 LEU A O 1
ATOM 590 N N . PHE A 1 79 ? 2.334 1.190 -2.420 1.00 96.38 79 PHE A N 1
ATOM 591 C CA . PHE A 1 79 ? 1.525 0.433 -1.459 1.00 96.38 79 PHE A CA 1
ATOM 592 C C . PHE A 1 79 ? 1.427 1.106 -0.079 1.00 96.38 79 PHE A C 1
ATOM 594 O O . PHE A 1 79 ? 0.380 1.073 0.574 1.00 96.38 79 PHE A O 1
ATOM 601 N N . ARG A 1 80 ? 2.513 1.732 0.392 1.00 95.81 80 ARG A N 1
ATOM 602 C CA . ARG A 1 80 ? 2.501 2.476 1.664 1.00 95.81 80 ARG A CA 1
ATOM 603 C C . ARG A 1 80 ? 1.592 3.693 1.570 1.00 95.81 80 ARG A C 1
ATOM 605 O O . ARG A 1 80 ? 0.749 3.860 2.449 1.00 95.81 80 ARG A O 1
ATOM 612 N N . THR A 1 81 ? 1.726 4.468 0.494 1.00 96.25 81 THR A N 1
ATOM 613 C CA . THR A 1 81 ? 0.890 5.640 0.213 1.00 96.25 81 THR A CA 1
ATOM 614 C C . THR A 1 81 ? -0.588 5.262 0.135 1.00 96.25 81 THR A C 1
ATOM 616 O O . THR A 1 81 ? -1.392 5.873 0.836 1.00 96.25 81 THR A O 1
ATOM 619 N N . TYR A 1 82 ? -0.921 4.194 -0.593 1.00 96.81 82 TYR A N 1
ATOM 620 C CA . TYR A 1 82 ? -2.274 3.642 -0.704 1.00 96.81 82 TYR A CA 1
ATOM 621 C C . TYR A 1 82 ? -2.930 3.393 0.665 1.00 96.81 82 TYR A C 1
ATOM 623 O O . TYR A 1 82 ? -4.081 3.778 0.912 1.00 96.81 82 TYR A O 1
ATOM 631 N N . LEU A 1 83 ? -2.182 2.794 1.598 1.00 95.69 83 LEU A N 1
ATOM 632 C CA . LEU A 1 83 ? -2.657 2.562 2.962 1.00 95.69 83 LEU A CA 1
ATOM 633 C C . LEU A 1 83 ? -2.728 3.856 3.782 1.00 95.69 83 LEU A C 1
ATOM 635 O O . LEU A 1 83 ? -3.730 4.085 4.462 1.00 95.69 83 LEU A O 1
ATOM 639 N N . ASP A 1 84 ? -1.706 4.711 3.713 1.00 94.75 84 ASP A N 1
ATOM 640 C CA . ASP A 1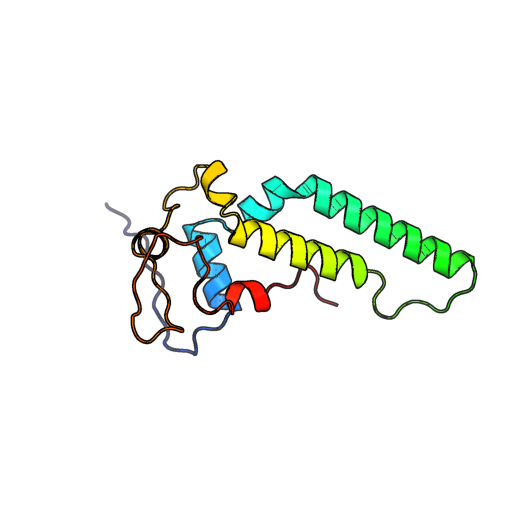 84 ? -1.635 5.964 4.478 1.00 94.75 84 ASP A CA 1
ATOM 641 C C . ASP A 1 84 ? -2.758 6.938 4.084 1.00 94.75 84 ASP A C 1
ATOM 643 O O . ASP A 1 84 ? -3.365 7.581 4.946 1.00 94.75 84 ASP A O 1
ATOM 647 N N . GLN A 1 85 ? -3.092 6.996 2.794 1.00 95.31 85 GLN A N 1
ATOM 648 C CA . GLN A 1 85 ? -4.158 7.831 2.240 1.00 95.31 85 GLN A CA 1
ATOM 649 C C . GLN A 1 85 ? -5.548 7.183 2.330 1.00 95.31 85 GLN A C 1
ATOM 651 O O . GLN A 1 85 ? -6.554 7.828 2.033 1.00 95.31 85 GLN A O 1
ATOM 656 N N . SER A 1 86 ? -5.641 5.938 2.813 1.00 94.00 86 SER A N 1
ATOM 657 C CA . SER A 1 86 ? -6.898 5.181 2.900 1.00 94.00 86 SER A CA 1
ATOM 658 C C . SER A 1 86 ? -7.639 5.082 1.564 1.00 94.00 86 SER A C 1
ATOM 660 O O . SER A 1 86 ? -8.871 5.139 1.536 1.00 94.00 86 SER A O 1
ATOM 662 N N . GLU A 1 87 ? -6.910 4.930 0.460 1.00 95.56 87 GLU A N 1
ATOM 663 C CA . GLU A 1 87 ? -7.477 4.944 -0.895 1.00 95.56 87 GLU A CA 1
ATOM 664 C C . GLU A 1 87 ? -8.523 3.844 -1.099 1.00 95.56 87 GLU A C 1
ATOM 666 O O . GLU A 1 87 ? -9.550 4.068 -1.736 1.00 95.56 87 GLU A O 1
ATOM 671 N N . ILE A 1 88 ? -8.360 2.701 -0.425 1.00 94.06 88 ILE A N 1
ATOM 672 C CA . ILE A 1 88 ? -9.356 1.623 -0.396 1.00 94.06 88 ILE A CA 1
ATOM 673 C C . ILE A 1 88 ? -10.758 2.085 0.030 1.00 94.06 88 ILE A C 1
ATOM 675 O O . ILE A 1 88 ? -11.748 1.494 -0.391 1.00 94.06 88 ILE A O 1
ATOM 679 N N . ARG A 1 89 ? -10.900 3.172 0.800 1.00 93.94 89 ARG A N 1
ATOM 680 C CA . ARG A 1 89 ? -12.224 3.733 1.140 1.00 93.94 89 ARG A CA 1
ATOM 681 C C . ARG A 1 89 ? -12.991 4.222 -0.087 1.00 93.94 89 ARG A C 1
ATOM 683 O O . ARG A 1 89 ? -14.218 4.211 -0.068 1.00 93.94 89 ARG A O 1
ATOM 690 N N . GLN A 1 90 ? -12.285 4.640 -1.133 1.00 91.06 90 GLN A N 1
ATOM 691 C CA . GLN A 1 90 ? -12.872 5.169 -2.365 1.00 91.06 90 GLN A CA 1
ATOM 692 C C . GLN A 1 90 ? -13.446 4.055 -3.252 1.00 91.06 90 GLN A C 1
ATOM 694 O O . GLN A 1 90 ? -14.359 4.299 -4.032 1.00 91.06 90 GLN A O 1
ATOM 699 N N . THR A 1 91 ? -12.968 2.819 -3.079 1.00 90.69 91 THR A N 1
ATOM 700 C CA . THR A 1 91 ? -13.427 1.635 -3.829 1.00 90.69 91 THR A CA 1
ATOM 701 C C . THR A 1 91 ? -14.815 1.148 -3.399 1.00 90.69 91 THR A C 1
ATOM 703 O O . THR A 1 91 ? -15.450 0.366 -4.102 1.00 90.69 91 THR A O 1
ATOM 706 N N . GLY A 1 92 ? -15.299 1.586 -2.229 1.00 91.06 92 GLY A N 1
ATOM 707 C CA . GLY A 1 92 ? -16.543 1.085 -1.642 1.00 91.06 92 GLY A CA 1
ATOM 708 C C . GLY A 1 92 ? -16.440 -0.335 -1.070 1.00 91.06 92 GLY A C 1
ATOM 709 O O . GLY A 1 92 ? -17.474 -0.960 -0.824 1.00 91.06 92 GLY A O 1
ATOM 710 N N . GLN A 1 93 ? -15.222 -0.848 -0.845 1.00 93.25 93 GLN A N 1
ATOM 711 C CA . GLN A 1 93 ? -14.979 -2.178 -0.286 1.00 93.25 93 GLN A CA 1
ATOM 712 C C . GLN A 1 93 ? -15.800 -2.427 0.999 1.00 93.25 93 GLN A C 1
ATOM 714 O O . GLN A 1 93 ? -15.656 -1.702 1.990 1.00 93.25 93 GLN A O 1
ATOM 719 N N . PRO A 1 94 ? -16.623 -3.492 1.053 1.00 92.88 94 PRO A N 1
ATOM 720 C CA . PRO A 1 94 ? -17.373 -3.834 2.254 1.00 92.88 94 PRO A CA 1
ATOM 721 C C . PRO A 1 94 ? -16.471 -4.045 3.477 1.00 92.88 94 PRO A C 1
ATOM 723 O O . PRO A 1 94 ? -15.468 -4.754 3.421 1.00 92.88 94 PRO A O 1
ATOM 726 N N . GLY A 1 95 ? -16.860 -3.456 4.610 1.00 91.00 95 GLY A N 1
ATOM 727 C CA . GLY A 1 95 ? -16.091 -3.530 5.858 1.00 91.00 95 GLY A CA 1
ATOM 728 C C . GLY A 1 95 ? -14.964 -2.498 5.975 1.00 91.00 95 GLY A C 1
ATOM 729 O O . GLY A 1 95 ? -14.254 -2.504 6.981 1.00 91.00 95 GLY A O 1
ATOM 730 N N . VAL A 1 96 ? -14.834 -1.606 4.990 1.00 93.44 96 VAL A N 1
ATOM 731 C CA . VAL A 1 96 ? -13.978 -0.419 5.016 1.00 93.44 96 VAL A CA 1
ATOM 732 C C . VAL A 1 96 ? -14.880 0.833 5.047 1.00 93.44 96 VAL A C 1
ATOM 734 O O . VAL A 1 96 ? -15.800 0.926 4.237 1.00 93.44 96 VAL A O 1
ATOM 737 N N . PRO A 1 97 ? -14.661 1.806 5.956 1.00 94.00 97 PRO A N 1
ATOM 738 C CA . PRO A 1 97 ? -13.644 1.828 7.006 1.00 94.00 97 PRO A CA 1
ATOM 739 C C . PRO A 1 97 ? -13.876 0.761 8.080 1.00 94.00 97 PRO A C 1
ATOM 741 O O . PRO A 1 97 ? -15.004 0.488 8.491 1.00 94.00 97 PRO A O 1
ATOM 744 N N . THR A 1 98 ? -12.790 0.190 8.580 1.00 93.81 98 THR A N 1
ATOM 745 C CA . THR A 1 98 ? -12.811 -0.799 9.655 1.00 93.81 98 THR A CA 1
ATOM 746 C C . THR A 1 98 ? -13.181 -0.146 10.986 1.00 93.81 98 THR A C 1
ATOM 748 O O . THR A 1 98 ? -12.820 0.996 11.282 1.00 93.81 98 THR A O 1
ATOM 751 N N . GLU A 1 99 ? -13.839 -0.895 11.872 1.00 92.31 99 GLU A N 1
ATOM 752 C CA . GLU A 1 99 ? -14.144 -0.386 13.215 1.00 92.31 99 GLU A CA 1
ATOM 753 C C . GLU A 1 99 ? -12.888 0.015 14.002 1.00 92.31 99 GLU A C 1
ATOM 755 O O . GLU A 1 99 ? -12.936 0.928 14.828 1.00 92.31 99 GLU A O 1
ATOM 760 N N . ALA A 1 100 ? -11.769 -0.677 13.774 1.00 91.25 100 ALA A N 1
ATOM 761 C CA . ALA A 1 100 ? -10.496 -0.366 14.412 1.00 91.25 100 ALA A CA 1
ATOM 762 C C . ALA A 1 100 ? -9.977 1.011 13.974 1.00 91.25 100 ALA A C 1
ATOM 764 O O . ALA A 1 100 ? -9.553 1.796 14.824 1.00 91.25 100 ALA A O 1
ATOM 765 N N . ALA A 1 101 ? -10.079 1.325 12.680 1.00 93.75 101 ALA A N 1
ATOM 766 C CA . ALA A 1 101 ? -9.731 2.630 12.136 1.00 93.75 101 ALA A CA 1
ATOM 767 C C . ALA A 1 101 ? -10.641 3.741 12.682 1.00 93.75 101 ALA A C 1
ATOM 769 O O . ALA A 1 101 ? -10.142 4.782 13.113 1.00 93.75 101 ALA A O 1
ATOM 770 N N . LEU A 1 102 ? -11.956 3.499 12.761 1.00 94.38 102 LEU A N 1
ATOM 771 C CA . LEU A 1 102 ? -12.924 4.451 13.328 1.00 94.38 102 LEU A CA 1
ATOM 772 C C . LEU A 1 102 ? -12.685 4.728 14.820 1.00 94.38 102 LEU A C 1
ATOM 774 O O . LEU A 1 102 ? -12.824 5.861 15.273 1.00 94.38 102 LEU A O 1
ATOM 778 N N . LYS A 1 103 ? -12.296 3.706 15.590 1.00 93.44 103 LYS A N 1
ATOM 779 C CA . LYS A 1 103 ? -11.951 3.827 17.020 1.00 93.44 103 LYS A CA 1
ATOM 780 C C . LYS A 1 103 ? -10.524 4.350 17.253 1.00 93.44 103 LYS A C 1
ATOM 782 O O . LYS A 1 103 ? -10.097 4.447 18.409 1.00 93.44 103 LYS A O 1
ATOM 787 N N . GLY A 1 104 ? -9.771 4.620 16.183 1.00 92.62 104 GLY A N 1
ATOM 788 C CA . GLY A 1 104 ? -8.396 5.099 16.263 1.00 92.62 104 GLY A CA 1
ATOM 789 C C . GLY A 1 104 ? -7.458 4.129 16.970 1.00 92.62 104 GLY A C 1
ATOM 790 O O . GLY A 1 104 ? -6.630 4.558 17.777 1.00 92.62 104 GLY A O 1
ATOM 791 N N . VAL A 1 105 ? -7.631 2.823 16.752 1.00 93.44 105 VAL A N 1
ATOM 792 C CA . VAL A 1 105 ? -6.850 1.806 17.462 1.00 93.44 105 VAL A CA 1
ATOM 793 C C . VAL A 1 105 ? -5.369 1.920 17.097 1.00 93.44 105 VAL A C 1
ATOM 795 O O . VAL A 1 105 ? -5.011 1.991 15.924 1.00 93.44 105 VAL A O 1
ATOM 798 N N . ASN A 1 106 ? -4.507 1.948 18.115 1.00 91.25 106 ASN A N 1
ATOM 799 C CA . ASN A 1 106 ? -3.056 1.990 17.946 1.00 91.25 106 ASN A CA 1
ATOM 800 C C . ASN A 1 106 ? -2.362 1.240 19.089 1.00 91.25 106 ASN A C 1
ATOM 802 O O . ASN A 1 106 ? -2.273 1.744 20.211 1.00 91.25 106 ASN A O 1
ATOM 806 N N . HIS A 1 107 ? -1.832 0.053 18.808 1.00 90.38 107 HIS A N 1
ATOM 807 C CA . HIS A 1 107 ? -1.172 -0.779 19.815 1.00 90.38 107 HIS A CA 1
ATOM 808 C C . HIS A 1 107 ? 0.230 -0.295 20.203 1.00 90.38 107 HIS A C 1
ATOM 810 O O . HIS A 1 107 ? 0.776 -0.788 21.190 1.00 90.38 107 HIS A O 1
ATOM 816 N N . ARG A 1 108 ? 0.806 0.678 19.483 1.00 87.88 108 ARG A N 1
ATOM 817 C CA . ARG A 1 108 ? 2.108 1.276 19.829 1.00 87.88 108 ARG A CA 1
ATOM 818 C C . ARG A 1 108 ? 2.015 2.257 20.998 1.00 87.88 108 ARG A C 1
ATOM 820 O O . ARG A 1 108 ? 3.024 2.520 21.645 1.00 87.88 108 ARG A O 1
ATOM 827 N N . LEU A 1 109 ? 0.838 2.832 21.250 1.00 88.75 109 LEU A N 1
ATOM 828 C CA . LEU A 1 109 ? 0.633 3.841 22.292 1.00 88.75 109 LEU A CA 1
ATOM 829 C C . LEU A 1 109 ? 0.078 3.221 23.578 1.00 88.75 109 LEU A C 1
ATOM 831 O O . LEU A 1 109 ? -0.651 2.230 23.553 1.00 88.75 109 LEU A O 1
ATOM 835 N N . LYS A 1 110 ? 0.369 3.861 24.720 1.00 89.50 110 LYS A N 1
ATOM 836 C CA . LYS A 1 110 ? -0.203 3.485 26.026 1.00 89.50 110 LYS A CA 1
ATOM 837 C C . LYS A 1 110 ? -1.734 3.575 26.008 1.00 89.50 110 LYS A C 1
ATOM 839 O O . LYS A 1 110 ? -2.416 2.652 26.447 1.00 89.50 110 LYS A O 1
ATOM 844 N N . ASN A 1 111 ? -2.259 4.664 25.447 1.00 88.62 111 ASN A N 1
ATOM 845 C CA . ASN A 1 111 ? -3.679 4.816 25.158 1.00 88.62 111 ASN A CA 1
ATOM 846 C C . ASN A 1 111 ? -3.950 4.241 23.768 1.00 88.62 111 ASN A C 1
ATOM 848 O O . ASN A 1 111 ? -3.625 4.855 22.757 1.00 88.62 111 ASN A O 1
ATOM 852 N N . LYS A 1 112 ? -4.539 3.045 23.728 1.00 89.69 112 LYS A N 1
ATOM 853 C CA . LYS A 1 112 ? -4.711 2.261 22.494 1.00 89.69 112 LYS A CA 1
ATOM 854 C C . LYS A 1 112 ? -5.848 2.732 21.583 1.00 89.69 112 LYS A C 1
ATOM 856 O O . LYS A 1 112 ? -6.226 2.000 20.675 1.00 89.69 112 LYS A O 1
ATOM 861 N N . ARG A 1 113 ? -6.454 3.884 21.865 1.00 90.25 113 ARG A N 1
ATOM 862 C CA . ARG A 1 113 ? -7.592 4.458 21.133 1.00 90.25 113 ARG A CA 1
ATOM 863 C C . ARG A 1 113 ? -7.393 5.959 21.002 1.00 90.25 113 ARG A C 1
ATOM 865 O O . ARG A 1 113 ? -6.751 6.566 21.861 1.00 90.25 113 ARG A O 1
ATOM 872 N N . GLY A 1 114 ? -7.971 6.543 19.963 1.00 90.44 114 GLY A N 1
ATOM 873 C CA . GLY A 1 114 ? -7.788 7.953 19.650 1.00 90.44 114 GLY A CA 1
ATOM 874 C C . GLY A 1 114 ? -8.645 8.408 18.469 1.00 90.44 114 GLY A C 1
ATOM 875 O O . GLY A 1 114 ? -9.678 7.793 18.200 1.00 90.44 114 GLY A O 1
ATOM 876 N N . PRO A 1 115 ? -8.228 9.482 17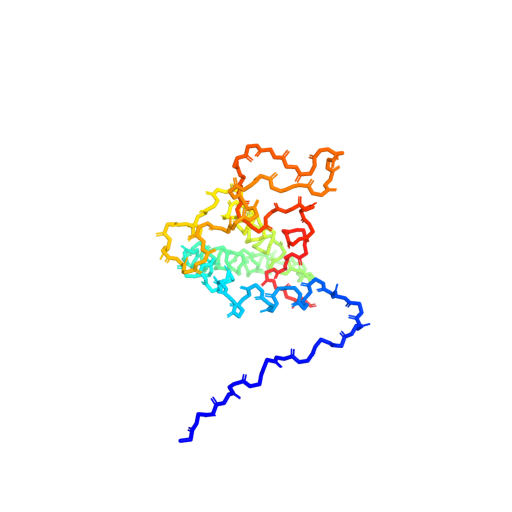.775 1.00 92.25 115 PRO A N 1
ATOM 877 C CA . PRO A 1 115 ? -8.882 9.960 16.560 1.00 92.25 115 PRO A CA 1
ATOM 878 C C . PRO A 1 115 ? -8.937 8.891 15.465 1.00 92.25 115 PRO A C 1
ATOM 880 O O . PRO A 1 115 ? -8.122 7.968 15.459 1.00 92.25 115 PRO A O 1
ATOM 883 N N . VAL A 1 116 ? -9.861 9.054 14.515 1.00 92.88 116 VAL A N 1
ATOM 884 C CA . VAL A 1 116 ? -9.968 8.188 13.331 1.00 92.88 116 VAL A CA 1
ATOM 885 C C . VAL A 1 116 ? -8.623 8.117 12.606 1.00 92.88 116 VAL A C 1
ATOM 887 O O . VAL A 1 116 ? -7.928 9.122 12.460 1.00 92.88 116 VAL A O 1
ATOM 890 N N . ARG A 1 117 ? -8.260 6.918 12.151 1.00 93.56 117 ARG A N 1
ATOM 891 C CA . ARG A 1 117 ? -6.984 6.630 11.484 1.00 93.56 117 ARG A CA 1
ATOM 892 C C . ARG A 1 117 ? -7.185 5.931 10.137 1.00 93.56 117 ARG A C 1
ATOM 894 O O . ARG A 1 117 ? -8.310 5.510 9.853 1.00 93.56 117 ARG A O 1
ATOM 901 N N . PRO A 1 118 ? -6.125 5.792 9.324 1.00 94.25 118 PRO A N 1
ATOM 902 C CA . PRO A 1 118 ? -6.168 4.953 8.136 1.00 94.25 118 PRO A CA 1
ATOM 903 C C . PRO A 1 118 ? -6.418 3.475 8.448 1.00 94.25 118 PRO A C 1
ATOM 905 O O . PRO A 1 118 ? -6.096 2.984 9.536 1.00 94.25 118 PRO A O 1
ATOM 908 N N . ASP A 1 119 ? -7.011 2.773 7.485 1.00 93.69 119 ASP A N 1
ATOM 909 C CA . ASP A 1 119 ? -7.302 1.344 7.585 1.00 93.69 119 ASP A CA 1
ATOM 910 C C . ASP A 1 119 ? -6.043 0.489 7.444 1.00 93.69 119 ASP A C 1
ATOM 912 O O . ASP A 1 119 ? -5.096 0.850 6.758 1.00 93.69 119 ASP A O 1
ATOM 916 N N . PHE A 1 120 ? -6.033 -0.668 8.111 1.00 92.94 120 PHE A N 1
ATOM 917 C CA . PHE A 1 120 ? -4.934 -1.648 8.061 1.00 92.94 120 PHE A CA 1
ATOM 918 C C . PHE A 1 120 ? -3.574 -1.150 8.594 1.00 92.94 120 PHE A C 1
ATOM 920 O O . PHE A 1 120 ? -2.585 -1.884 8.535 1.00 92.94 120 PHE A O 1
ATOM 927 N N . ILE A 1 121 ? -3.527 0.041 9.206 1.00 90.81 121 ILE A N 1
ATOM 928 C CA . ILE A 1 121 ? -2.337 0.590 9.867 1.00 90.81 121 ILE A CA 1
ATOM 929 C C . ILE A 1 121 ? -2.476 0.514 11.388 1.00 90.81 121 ILE A C 1
ATOM 931 O O . ILE A 1 121 ? -3.178 1.309 12.017 1.00 90.81 121 ILE A O 1
ATOM 935 N N . ASP A 1 122 ? -1.704 -0.383 11.998 1.00 85.50 122 ASP A N 1
ATOM 936 C CA . ASP A 1 122 ? -1.553 -0.476 13.453 1.00 85.50 122 ASP A CA 1
ATOM 937 C C . ASP A 1 122 ? -0.106 -0.197 13.886 1.00 85.50 122 ASP A C 1
ATOM 939 O O . ASP A 1 122 ? 0.261 0.945 14.180 1.00 85.50 122 ASP A O 1
ATOM 943 N N . THR A 1 123 ? 0.745 -1.227 13.855 1.00 87.31 123 THR A N 1
ATOM 944 C CA . THR A 1 123 ? 2.172 -1.124 14.189 1.00 87.31 123 THR A CA 1
ATOM 945 C C . THR A 1 123 ? 3.052 -0.721 13.005 1.00 87.31 123 THR A C 1
ATOM 947 O O . THR A 1 123 ? 4.224 -0.416 13.206 1.00 87.31 123 THR A O 1
ATOM 950 N N . GLY A 1 124 ? 2.502 -0.719 11.786 1.00 88.75 124 GLY A N 1
ATOM 951 C CA . GLY A 1 124 ? 3.241 -0.557 10.526 1.00 88.75 124 GLY A CA 1
ATOM 952 C C . GLY A 1 124 ? 3.836 -1.864 9.983 1.00 88.75 124 GLY A C 1
ATOM 953 O O . GLY A 1 124 ? 4.383 -1.882 8.885 1.00 88.75 124 GLY A O 1
ATOM 954 N N . LEU A 1 125 ? 3.701 -2.981 10.710 1.00 90.81 125 LEU A N 1
ATOM 955 C CA . LEU A 1 125 ? 4.278 -4.267 10.306 1.00 90.81 125 LEU A CA 1
ATOM 956 C C . LEU A 1 125 ? 3.749 -4.752 8.948 1.00 90.81 125 LEU A C 1
ATOM 958 O O . LEU A 1 125 ? 4.525 -5.268 8.150 1.00 90.81 125 LEU A O 1
ATOM 962 N N . TYR A 1 126 ? 2.454 -4.570 8.675 1.00 90.75 126 TYR A N 1
ATOM 963 C CA . TYR A 1 126 ? 1.846 -4.970 7.404 1.00 90.75 126 TYR A CA 1
ATOM 964 C C . TYR A 1 126 ? 2.462 -4.212 6.216 1.00 90.75 126 TYR A C 1
ATOM 966 O O . TYR A 1 126 ? 2.964 -4.838 5.288 1.00 90.75 126 TYR A O 1
ATOM 974 N N . GLN A 1 127 ? 2.550 -2.881 6.315 1.00 91.38 127 GLN A N 1
ATOM 975 C CA . GLN A 1 127 ? 3.213 -2.012 5.333 1.00 91.38 127 GLN A CA 1
ATOM 976 C C . GLN A 1 127 ? 4.696 -2.361 5.137 1.00 91.38 127 GLN A C 1
ATOM 978 O O . GLN A 1 127 ? 5.186 -2.425 4.012 1.00 91.38 127 GLN A O 1
ATOM 983 N N . ALA A 1 128 ? 5.433 -2.592 6.227 1.00 91.06 128 ALA A N 1
ATOM 984 C CA . ALA A 1 128 ? 6.864 -2.892 6.169 1.00 91.06 128 ALA A CA 1
ATOM 985 C C . ALA A 1 128 ? 7.166 -4.270 5.551 1.00 91.06 128 ALA A C 1
ATOM 987 O O . ALA A 1 128 ? 8.221 -4.466 4.938 1.00 91.06 128 ALA A O 1
ATOM 988 N N . SER A 1 129 ? 6.235 -5.214 5.711 1.00 91.00 129 SER A N 1
ATOM 989 C CA . SER A 1 129 ? 6.367 -6.591 5.222 1.00 91.00 129 SER A CA 1
ATOM 990 C C . SER A 1 129 ? 6.006 -6.752 3.748 1.00 91.00 129 SER A C 1
ATOM 992 O O . SER A 1 129 ? 6.238 -7.824 3.198 1.00 91.00 129 SER A O 1
ATOM 994 N N . PHE A 1 130 ? 5.446 -5.723 3.107 1.00 92.12 130 PHE A N 1
ATOM 995 C CA . PHE A 1 130 ? 5.094 -5.777 1.693 1.00 92.12 130 PHE A CA 1
ATOM 996 C C . PHE A 1 130 ? 6.334 -5.976 0.811 1.00 92.12 130 PHE A C 1
ATOM 998 O O . PHE A 1 130 ? 7.381 -5.352 1.028 1.00 92.12 130 PHE A O 1
ATOM 1005 N N . ARG A 1 131 ? 6.202 -6.846 -0.190 1.00 89.06 131 ARG A N 1
ATOM 1006 C CA . ARG A 1 131 ? 7.200 -7.112 -1.228 1.00 89.06 131 ARG A CA 1
ATOM 1007 C C . ARG A 1 131 ? 6.473 -7.192 -2.566 1.00 89.06 131 ARG A C 1
ATOM 1009 O O . ARG A 1 131 ? 5.526 -7.963 -2.681 1.00 89.06 131 ARG A O 1
ATOM 1016 N N . ALA A 1 132 ? 6.897 -6.367 -3.521 1.00 84.31 132 ALA A N 1
ATOM 1017 C CA . ALA A 1 132 ? 6.289 -6.273 -4.848 1.00 84.31 132 ALA A CA 1
ATOM 1018 C C . ALA A 1 132 ? 6.696 -7.443 -5.757 1.00 84.31 132 ALA A C 1
ATOM 1020 O O . ALA A 1 132 ? 5.885 -7.929 -6.538 1.00 84.31 132 ALA A O 1
ATOM 1021 N N . TRP A 1 133 ? 7.935 -7.912 -5.616 1.00 73.44 133 TRP A N 1
ATOM 1022 C CA . TRP A 1 133 ? 8.482 -9.044 -6.348 1.00 73.44 133 TRP A CA 1
ATOM 1023 C C . TRP A 1 133 ? 9.360 -9.892 -5.422 1.00 73.44 133 TRP A C 1
ATOM 1025 O O . TRP A 1 133 ? 9.827 -9.417 -4.380 1.00 73.44 133 TRP A O 1
ATOM 1035 N N . ILE A 1 134 ? 9.521 -11.167 -5.767 1.00 59.84 134 ILE A N 1
ATOM 1036 C CA . ILE A 1 134 ? 10.401 -12.102 -5.065 1.00 59.84 134 ILE A CA 1
ATOM 1037 C C . ILE A 1 134 ? 11.499 -12.472 -6.062 1.00 59.84 134 ILE A C 1
ATOM 1039 O O . ILE A 1 134 ? 11.211 -13.134 -7.058 1.00 59.84 134 ILE A O 1
ATOM 1043 N N . ASP A 1 135 ? 12.717 -12.009 -5.790 1.00 54.88 135 ASP A N 1
ATOM 1044 C CA . ASP A 1 135 ? 13.949 -12.497 -6.424 1.00 54.88 135 ASP A CA 1
ATOM 1045 C C . ASP A 1 135 ? 14.327 -13.890 -5.896 1.00 54.88 135 ASP A C 1
ATOM 1047 O O . ASP A 1 135 ? 14.220 -14.101 -4.660 1.00 54.88 135 ASP A O 1
#

Foldseek 3Di:
DDDDDDDDDDDPDPCDLVNVVVVCCVQFVLVVVLCVVCVVVLVVLVVVLVVVQVVCVVVVHDRDPCSSPPSFVVSLVSSVCCQQVLVSVVVVGPCPVPPCQCQCAEPVDPPRGDHRGGHPDHPCPNSVPDTPDDD